Protein AF-A0A9D1F4N6-F1 (afdb_monomer_lite)

Secondary structure (DSSP, 8-state):
-----PPPPHHHHHHIIIIIT--B-S-HHHHHHHHHHH-HHHHHHHSHHHHBPTTSSSBPTT-BHHHHHHHHHHHH---

Structure (mmCIF, N/CA/C/O backbone):
data_AF-A0A9D1F4N6-F1
#
_entry.id   AF-A0A9D1F4N6-F1
#
loop_
_atom_site.group_PDB
_atom_site.id
_atom_site.type_symbol
_atom_site.label_atom_id
_atom_site.label_alt_id
_atom_site.label_comp_id
_atom_site.label_asym_id
_atom_site.label_entity_id
_atom_site.label_seq_id
_atom_site.pdbx_PDB_ins_code
_atom_site.Cartn_x
_atom_site.Cartn_y
_atom_site.Cartn_z
_atom_site.occupancy
_atom_site.B_iso_or_equiv
_atom_site.auth_seq_id
_atom_site.auth_comp_id
_atom_site.auth_asym_id
_atom_site.auth_atom_id
_atom_site.pdbx_PDB_model_num
ATOM 1 N N . MET A 1 1 ? 11.338 27.064 0.634 1.00 40.22 1 MET A N 1
ATOM 2 C CA . MET A 1 1 ? 9.963 26.542 0.473 1.00 40.22 1 MET A CA 1
ATOM 3 C C . MET A 1 1 ? 10.007 25.056 0.799 1.00 40.22 1 MET A C 1
ATOM 5 O O . MET A 1 1 ? 10.391 24.265 -0.052 1.00 40.22 1 MET A O 1
ATOM 9 N N . ALA A 1 2 ? 9.774 24.684 2.061 1.00 45.75 2 ALA A N 1
ATOM 10 C CA . ALA A 1 2 ? 9.767 23.278 2.457 1.00 45.75 2 ALA A CA 1
ATOM 11 C C . ALA A 1 2 ? 8.519 22.638 1.846 1.00 45.75 2 ALA A C 1
ATOM 13 O O . ALA A 1 2 ? 7.411 22.907 2.299 1.00 45.75 2 ALA A O 1
ATOM 14 N N . GLY A 1 3 ? 8.693 21.884 0.758 1.00 45.25 3 GLY A N 1
ATOM 15 C CA . GLY A 1 3 ? 7.602 21.156 0.123 1.00 45.25 3 GLY A CA 1
ATOM 16 C C . GLY A 1 3 ? 6.963 20.244 1.160 1.00 45.25 3 GLY A C 1
ATOM 17 O O . GLY A 1 3 ? 7.587 19.284 1.613 1.00 45.25 3 GLY A O 1
ATOM 18 N N . SER A 1 4 ? 5.742 20.574 1.568 1.00 52.94 4 SER A N 1
ATOM 19 C CA . SER A 1 4 ? 4.898 19.702 2.365 1.00 52.94 4 SER A CA 1
ATOM 20 C C . SER A 1 4 ? 4.745 18.408 1.574 1.00 52.94 4 SER A C 1
ATOM 22 O O . SER A 1 4 ? 4.049 18.356 0.563 1.00 52.94 4 SER A O 1
ATOM 24 N N . LYS A 1 5 ? 5.452 17.353 1.995 1.00 55.94 5 LYS A N 1
ATOM 25 C CA . LYS A 1 5 ? 5.194 15.989 1.532 1.00 55.94 5 LYS A CA 1
ATOM 26 C C . LYS A 1 5 ? 3.784 15.660 2.008 1.00 55.94 5 LYS A C 1
ATOM 28 O O . LYS A 1 5 ? 3.599 15.195 3.127 1.00 55.94 5 LYS A O 1
ATOM 33 N N . GLN A 1 6 ? 2.785 16.011 1.204 1.00 63.69 6 GLN A N 1
ATOM 34 C CA . GLN A 1 6 ? 1.409 15.668 1.501 1.00 63.69 6 GLN A CA 1
ATOM 35 C C . GLN A 1 6 ? 1.336 14.148 1.510 1.00 63.69 6 GLN A C 1
ATOM 37 O O . GLN A 1 6 ? 1.677 13.483 0.528 1.00 63.69 6 GLN A O 1
ATOM 42 N N . PHE A 1 7 ? 0.967 13.599 2.661 1.00 70.00 7 PHE A N 1
ATOM 43 C CA . PHE A 1 7 ? 0.640 12.193 2.754 1.00 70.00 7 PHE A CA 1
ATOM 44 C C . PHE A 1 7 ? -0.599 11.970 1.892 1.00 70.00 7 PHE A C 1
ATOM 46 O O . PHE A 1 7 ? -1.615 12.638 2.078 1.00 70.00 7 PHE A O 1
ATOM 53 N N . LEU A 1 8 ? -0.484 11.069 0.918 1.00 81.44 8 LEU A N 1
ATOM 54 C CA . LEU A 1 8 ? -1.631 10.618 0.140 1.00 81.44 8 LEU A CA 1
ATOM 55 C C . LEU A 1 8 ? -2.660 10.025 1.106 1.00 81.44 8 LEU A C 1
ATOM 57 O O . LEU A 1 8 ? -2.278 9.288 2.023 1.00 81.44 8 LEU A O 1
ATOM 61 N N . THR A 1 9 ? -3.940 10.325 0.898 1.00 88.50 9 THR A N 1
ATOM 62 C CA . THR A 1 9 ? -5.027 9.682 1.652 1.00 88.50 9 THR A CA 1
ATOM 63 C C . THR A 1 9 ? -5.065 8.180 1.359 1.00 88.50 9 THR A C 1
ATOM 65 O O . THR A 1 9 ? -4.495 7.731 0.365 1.00 88.50 9 THR A O 1
ATOM 68 N N . PHE A 1 10 ? -5.731 7.380 2.195 1.00 88.12 10 PHE A N 1
ATOM 69 C CA . PHE A 1 10 ? -5.817 5.927 1.983 1.00 88.12 10 PHE A CA 1
ATOM 70 C C . PHE A 1 10 ? -6.368 5.582 0.597 1.00 88.12 10 PHE A C 1
ATOM 72 O O . PHE A 1 10 ? -5.728 4.845 -0.147 1.00 88.12 10 PHE A O 1
ATOM 79 N N . THR A 1 11 ? -7.453 6.229 0.185 1.00 88.62 11 THR A N 1
ATOM 80 C CA . THR A 1 11 ? -8.039 6.063 -1.149 1.00 88.62 11 THR A CA 1
ATOM 81 C C . THR A 1 11 ? -7.054 6.424 -2.266 1.00 88.62 11 THR A C 1
ATOM 83 O O . THR A 1 11 ? -6.918 5.696 -3.246 1.00 88.62 11 THR A O 1
ATOM 86 N N . GLN A 1 12 ? -6.291 7.513 -2.109 1.00 89.88 12 GLN A N 1
ATOM 87 C CA . GLN A 1 12 ? -5.252 7.891 -3.075 1.00 89.88 12 GLN A CA 1
ATOM 88 C C . GLN A 1 12 ? -4.091 6.894 -3.109 1.00 89.88 12 GLN A C 1
ATOM 90 O O . GLN A 1 12 ? -3.486 6.683 -4.158 1.00 89.88 12 GLN A O 1
ATOM 95 N N . GLN A 1 13 ? -3.755 6.277 -1.977 1.00 88.38 13 GLN A N 1
ATOM 96 C CA . GLN A 1 13 ? -2.752 5.219 -1.927 1.00 88.38 13 GLN A CA 1
ATOM 97 C C . GLN A 1 13 ? -3.240 3.977 -2.675 1.00 88.38 13 GLN A C 1
ATOM 99 O O . GLN A 1 13 ? -2.465 3.414 -3.443 1.00 88.38 13 GLN A O 1
ATOM 104 N N . VAL A 1 14 ? -4.507 3.584 -2.507 1.00 89.88 14 VAL A N 1
ATOM 105 C CA . VAL A 1 14 ? -5.131 2.485 -3.265 1.00 89.88 14 VAL A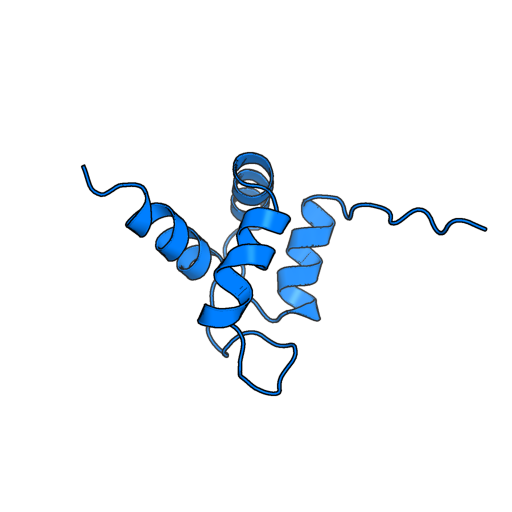 CA 1
ATOM 106 C C . VAL A 1 14 ? -5.066 2.759 -4.765 1.00 89.88 14 VAL A C 1
ATOM 108 O O . VAL A 1 14 ? -4.553 1.933 -5.523 1.00 89.88 14 VAL A O 1
ATOM 111 N N . ASP A 1 15 ? -5.468 3.955 -5.189 1.00 89.88 15 ASP A N 1
ATOM 112 C CA . ASP A 1 15 ? -5.395 4.354 -6.594 1.00 89.88 15 ASP A CA 1
ATOM 113 C C . ASP A 1 15 ? -3.951 4.325 -7.126 1.00 89.88 15 ASP A C 1
ATOM 115 O O . ASP A 1 15 ? -3.670 3.767 -8.188 1.00 89.88 15 ASP A O 1
ATOM 119 N N . TYR A 1 16 ? -2.991 4.819 -6.341 1.00 87.69 16 TYR A N 1
ATOM 120 C CA . TYR A 1 16 ? -1.574 4.789 -6.695 1.00 87.69 16 TYR A CA 1
ATOM 121 C C . TYR A 1 16 ? -1.031 3.356 -6.834 1.00 87.69 16 TYR A C 1
ATOM 123 O O . TYR A 1 16 ? -0.252 3.058 -7.746 1.00 87.69 16 TYR A O 1
ATOM 131 N N . LEU A 1 17 ? -1.448 2.440 -5.957 1.00 86.44 17 LEU A N 1
ATOM 132 C CA . LEU A 1 17 ? -1.097 1.021 -6.043 1.00 86.44 17 LEU A CA 1
ATOM 133 C C . LEU A 1 17 ? -1.641 0.397 -7.338 1.00 86.44 17 LEU A C 1
ATOM 135 O O . LEU A 1 17 ? -0.925 -0.334 -8.025 1.00 86.44 17 LEU A O 1
ATOM 139 N N . LYS A 1 18 ? -2.868 0.745 -7.714 1.00 88.06 18 LYS A N 1
ATOM 140 C CA . LYS A 1 18 ? -3.533 0.223 -8.907 1.00 88.06 18 LYS A CA 1
ATOM 141 C C . LYS A 1 18 ? -2.951 0.807 -10.196 1.00 88.06 18 LYS A C 1
ATOM 143 O O . LYS A 1 18 ? -2.419 0.071 -11.025 1.00 88.06 18 LYS A O 1
ATOM 148 N N . ASN A 1 19 ? -2.974 2.130 -10.335 1.00 86.62 19 ASN A N 1
ATOM 149 C CA . ASN A 1 19 ? -2.635 2.830 -11.575 1.00 86.62 19 ASN A CA 1
ATOM 150 C C . ASN A 1 19 ? -1.128 3.022 -11.775 1.00 86.62 19 ASN A C 1
ATOM 152 O O . ASN A 1 19 ? -0.632 2.915 -12.895 1.00 86.62 19 ASN A O 1
ATOM 156 N N . VAL A 1 20 ? -0.371 3.296 -10.706 1.00 85.00 20 VAL A N 1
ATOM 157 C CA . VAL A 1 20 ? 1.069 3.595 -10.823 1.00 85.00 20 VAL A CA 1
ATOM 158 C C . VAL A 1 20 ? 1.918 2.351 -10.610 1.00 85.00 20 VAL A C 1
ATOM 160 O O . VAL A 1 20 ? 2.894 2.124 -11.331 1.00 85.00 20 VAL A O 1
ATOM 163 N N . LYS A 1 21 ? 1.579 1.538 -9.605 1.00 82.12 21 LYS A N 1
ATOM 164 C CA . LYS A 1 21 ? 2.347 0.332 -9.271 1.00 82.12 21 LYS A CA 1
ATOM 165 C C . LYS A 1 21 ? 1.918 -0.902 -10.057 1.00 82.12 21 LYS A C 1
ATOM 167 O O . LYS A 1 21 ? 2.747 -1.805 -10.199 1.00 82.12 21 LYS A O 1
ATOM 172 N N . GLY A 1 22 ? 0.705 -0.900 -10.613 1.00 84.44 22 GLY A N 1
ATOM 173 C CA . GLY A 1 22 ? 0.152 -2.022 -11.370 1.0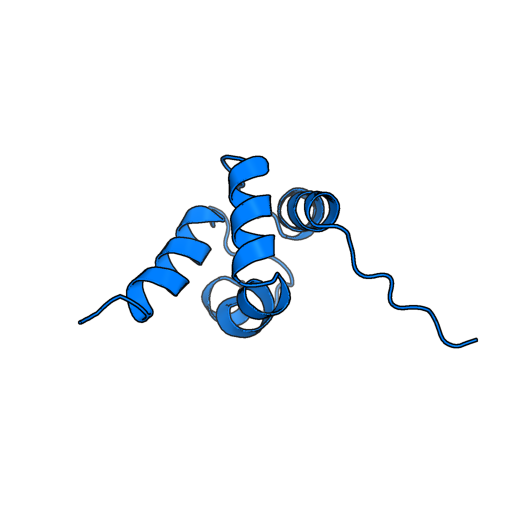0 84.44 22 GLY A CA 1
ATOM 174 C C . GLY A 1 22 ? -0.206 -3.212 -10.483 1.00 84.44 22 GLY A C 1
ATOM 175 O O . GLY A 1 22 ? -0.121 -4.350 -10.937 1.00 84.44 22 GLY A O 1
ATOM 176 N N . ILE A 1 23 ? -0.523 -2.964 -9.210 1.00 87.44 23 ILE A N 1
ATOM 177 C CA . ILE A 1 23 ? -0.964 -3.998 -8.273 1.00 87.44 23 ILE A CA 1
ATOM 178 C C . ILE A 1 23 ? -2.452 -4.235 -8.495 1.00 87.44 23 ILE A C 1
ATOM 180 O O . ILE A 1 23 ? -3.243 -3.293 -8.561 1.00 87.44 23 ILE A O 1
ATOM 184 N N . THR A 1 24 ? -2.838 -5.504 -8.578 1.00 90.06 24 THR A N 1
ATOM 185 C CA . THR A 1 24 ? -4.249 -5.868 -8.700 1.00 90.06 24 THR A CA 1
ATOM 186 C C . THR A 1 24 ? -4.921 -5.718 -7.341 1.00 90.06 24 THR A C 1
ATOM 188 O O . THR A 1 24 ? -4.512 -6.340 -6.359 1.00 90.06 24 THR A O 1
ATOM 191 N N . ILE A 1 25 ? -5.941 -4.866 -7.278 1.00 89.56 25 ILE A N 1
ATOM 192 C CA . ILE A 1 25 ? -6.723 -4.614 -6.068 1.00 89.56 25 ILE A CA 1
ATOM 193 C C . ILE A 1 25 ? -8.111 -5.197 -6.281 1.00 89.56 25 ILE A C 1
ATOM 195 O O . ILE A 1 25 ? -8.832 -4.765 -7.178 1.00 89.56 25 ILE A O 1
ATOM 199 N N . SER A 1 26 ? -8.456 -6.196 -5.470 1.00 86.56 26 SER A N 1
ATOM 200 C CA . SER A 1 26 ? -9.749 -6.881 -5.548 1.00 86.56 26 SER A CA 1
ATOM 201 C C . SER A 1 26 ? -10.866 -6.110 -4.845 1.00 86.56 26 SER A C 1
ATOM 203 O O . SER A 1 26 ? -12.015 -6.190 -5.259 1.00 86.56 26 SER A O 1
ATOM 205 N N . SER A 1 27 ? -10.541 -5.385 -3.772 1.00 89.94 27 SER A N 1
ATOM 206 C CA . SER A 1 27 ? -11.494 -4.569 -3.021 1.00 89.94 27 SER A CA 1
ATOM 207 C C . SER A 1 27 ? -10.784 -3.352 -2.447 1.00 89.94 27 SER A C 1
ATOM 209 O O . SER A 1 27 ? -9.921 -3.487 -1.578 1.00 89.94 27 SER A O 1
ATOM 211 N N . ASP A 1 28 ? -11.154 -2.171 -2.937 1.00 89.94 28 ASP A N 1
ATOM 212 C CA . ASP A 1 28 ? -10.600 -0.896 -2.489 1.00 89.94 28 ASP A CA 1
ATOM 213 C C . ASP A 1 28 ? -10.842 -0.690 -0.984 1.00 89.94 28 ASP A C 1
ATOM 215 O O . ASP A 1 28 ? -9.897 -0.380 -0.267 1.00 89.94 28 ASP A O 1
ATOM 219 N N . GLN A 1 29 ? -12.043 -1.003 -0.476 1.00 90.00 29 GLN A N 1
ATOM 220 C CA . GLN A 1 29 ? -12.362 -0.892 0.957 1.00 90.00 29 GLN A CA 1
ATOM 221 C C . GLN A 1 29 ? -11.477 -1.780 1.832 1.00 90.00 29 GLN A C 1
ATOM 223 O O . GLN A 1 29 ? -10.999 -1.351 2.881 1.00 90.00 29 GLN A O 1
ATOM 228 N N . PHE A 1 30 ? -11.243 -3.023 1.403 1.00 88.44 30 PHE A N 1
ATOM 229 C CA . PHE A 1 30 ? -10.352 -3.925 2.125 1.00 88.44 30 PHE A CA 1
ATOM 230 C C . PHE A 1 30 ? -8.920 -3.390 2.110 1.00 88.44 30 PHE A C 1
ATOM 232 O O . PHE A 1 30 ? -8.268 -3.334 3.146 1.00 88.44 30 PHE A O 1
ATOM 239 N N . THR A 1 31 ? -8.432 -2.952 0.949 1.00 89.44 31 THR A N 1
ATOM 240 C CA . THR A 1 31 ? -7.103 -2.351 0.841 1.00 89.44 31 THR A CA 1
ATOM 241 C C . THR A 1 31 ? -6.971 -1.123 1.735 1.00 89.44 31 THR A C 1
ATOM 243 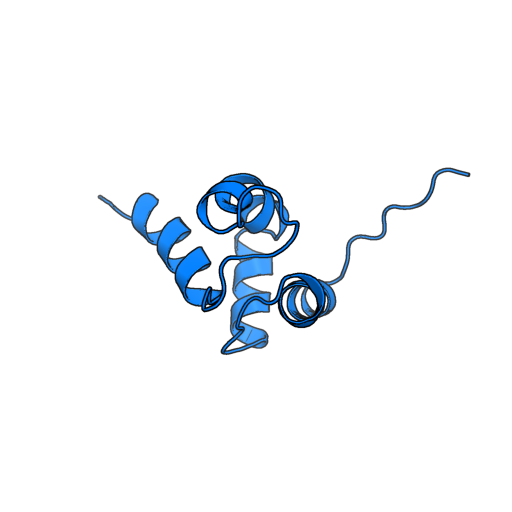O O . THR A 1 31 ? -5.959 -0.999 2.418 1.00 89.44 31 THR A O 1
ATOM 246 N N . GLU A 1 32 ? -7.975 -0.251 1.789 1.00 91.62 32 GLU A N 1
ATOM 247 C CA . GLU A 1 32 ? -7.984 0.905 2.685 1.00 91.62 32 GLU A CA 1
ATOM 248 C C . GLU A 1 32 ? -7.920 0.498 4.161 1.00 91.62 32 GLU A C 1
ATOM 250 O O . GLU A 1 32 ? -7.075 1.028 4.880 1.00 91.62 32 GLU A O 1
ATOM 255 N N . ASP A 1 33 ? -8.729 -0.468 4.607 1.00 90.44 33 ASP A N 1
ATOM 256 C CA . ASP A 1 33 ? -8.703 -0.978 5.989 1.00 90.44 33 ASP A CA 1
ATOM 257 C C . ASP A 1 33 ? -7.328 -1.573 6.344 1.00 90.44 33 ASP A C 1
ATOM 259 O O . ASP A 1 33 ? -6.754 -1.265 7.389 1.00 90.44 33 ASP A O 1
ATOM 263 N N . ILE A 1 34 ? -6.721 -2.342 5.437 1.00 86.50 34 ILE A N 1
ATOM 264 C CA . ILE A 1 34 ? -5.372 -2.884 5.638 1.00 86.50 34 ILE A CA 1
ATOM 265 C C . ILE A 1 34 ? -4.320 -1.765 5.689 1.00 86.50 34 ILE A C 1
ATOM 267 O O . ILE A 1 34 ? -3.440 -1.773 6.555 1.00 86.50 34 ILE A O 1
ATOM 271 N N . LEU A 1 35 ? -4.398 -0.777 4.792 1.00 87.94 35 LEU A N 1
ATOM 272 C CA . LEU A 1 35 ? -3.503 0.381 4.811 1.00 87.94 35 LEU A CA 1
ATOM 273 C C . LEU A 1 35 ? -3.679 1.214 6.087 1.00 87.94 35 LEU A C 1
ATOM 275 O O . LEU A 1 35 ? -2.689 1.757 6.572 1.00 87.94 35 LEU A O 1
ATOM 279 N N . GLN A 1 36 ? -4.888 1.283 6.648 1.00 88.50 36 GLN A N 1
ATOM 280 C CA . GLN A 1 36 ? -5.161 1.909 7.944 1.00 88.50 36 GLN A CA 1
ATOM 281 C C . GLN A 1 36 ? -4.578 1.105 9.110 1.00 88.50 36 GLN A C 1
ATOM 283 O O . GLN A 1 36 ? -4.008 1.695 10.025 1.00 88.50 36 GLN A O 1
ATOM 288 N N . ARG A 1 37 ? -4.676 -0.230 9.073 1.00 85.94 37 ARG A N 1
ATOM 289 C CA . ARG A 1 37 ? -4.197 -1.114 10.148 1.00 85.94 37 ARG A CA 1
ATOM 290 C C . ARG A 1 37 ? -2.677 -1.217 10.226 1.00 85.94 37 ARG A C 1
ATOM 292 O O . ARG A 1 37 ? -2.122 -1.096 11.311 1.00 85.94 37 ARG A O 1
ATOM 299 N N . ILE A 1 38 ? -2.002 -1.485 9.105 1.00 83.75 38 ILE A N 1
ATOM 300 C CA . ILE A 1 38 ? -0.537 -1.676 9.091 1.00 83.75 38 ILE A CA 1
ATOM 301 C C . ILE A 1 38 ? 0.203 -0.379 8.745 1.00 83.75 38 ILE A C 1
ATOM 303 O O . ILE A 1 38 ? 1.344 -0.171 9.156 1.00 83.75 38 ILE A O 1
ATOM 307 N N . GLY A 1 39 ? -0.408 0.473 7.921 1.00 83.88 39 GLY A N 1
ATOM 308 C CA . GLY A 1 39 ? 0.258 1.607 7.292 1.00 83.88 39 GLY A CA 1
ATOM 309 C C . GLY A 1 39 ? 0.889 1.264 5.938 1.00 83.88 39 GLY A C 1
ATOM 310 O O . GLY A 1 39 ? 1.636 0.294 5.784 1.00 83.88 39 GLY A O 1
ATOM 311 N N . TYR A 1 40 ? 0.677 2.139 4.952 1.00 83.12 40 TYR A N 1
ATOM 312 C CA . TYR A 1 40 ? 1.284 2.049 3.616 1.00 83.12 40 TYR A CA 1
ATOM 313 C C . TYR A 1 40 ? 2.805 1.880 3.642 1.00 83.12 40 TYR A C 1
ATOM 315 O O . TYR A 1 40 ? 3.360 1.122 2.853 1.00 83.12 40 TYR A O 1
ATOM 323 N N . PHE A 1 41 ? 3.495 2.565 4.557 1.00 77.75 41 PHE A N 1
ATOM 324 C CA . PHE A 1 41 ? 4.951 2.483 4.665 1.00 77.75 41 PHE A CA 1
ATOM 325 C C . PHE A 1 41 ? 5.443 1.121 5.153 1.00 77.75 41 PHE A C 1
ATOM 327 O O . PHE A 1 41 ? 6.491 0.682 4.693 1.00 77.75 41 PHE A O 1
ATOM 334 N N . ALA A 1 42 ? 4.711 0.430 6.029 1.00 79.50 42 ALA A N 1
ATOM 335 C CA . ALA A 1 42 ? 5.087 -0.918 6.453 1.00 79.50 42 ALA A CA 1
ATOM 336 C C . ALA A 1 42 ? 4.945 -1.904 5.283 1.00 79.50 42 ALA A C 1
ATOM 338 O O . ALA A 1 42 ? 5.863 -2.668 4.978 1.00 79.50 42 ALA A O 1
ATOM 339 N N . LEU A 1 43 ? 3.830 -1.792 4.559 1.00 78.44 43 LEU A N 1
ATOM 340 C CA . LEU A 1 43 ? 3.494 -2.605 3.391 1.00 78.44 43 LEU A CA 1
ATOM 341 C C . LEU A 1 43 ? 4.483 -2.389 2.231 1.00 78.44 43 LEU A C 1
ATOM 343 O O . LEU A 1 43 ? 5.065 -3.330 1.697 1.00 78.44 43 LEU A O 1
ATOM 347 N N . MET A 1 44 ? 4.729 -1.130 1.869 1.00 75.06 44 MET A N 1
ATOM 348 C CA . MET A 1 44 ? 5.543 -0.752 0.709 1.00 75.06 44 MET A CA 1
ATOM 349 C C . MET A 1 44 ? 7.017 -0.528 1.044 1.00 75.06 44 MET A C 1
ATOM 351 O O . MET A 1 44 ? 7.843 -0.425 0.144 1.00 75.06 44 MET A O 1
ATOM 355 N N . GLY A 1 45 ? 7.374 -0.404 2.317 1.00 71.06 45 GLY A N 1
ATOM 356 C CA . GLY A 1 45 ? 8.754 -0.225 2.758 1.00 71.06 45 GLY A CA 1
ATOM 357 C C . GLY A 1 45 ? 9.482 -1.556 2.862 1.00 71.06 45 GLY A C 1
ATOM 358 O O . GLY A 1 45 ? 10.518 -1.720 2.219 1.00 71.06 45 GLY A O 1
ATOM 359 N N . GLY A 1 46 ? 8.917 -2.496 3.626 1.00 71.00 46 GLY A N 1
ATOM 360 C CA . GLY A 1 46 ? 9.548 -3.787 3.918 1.00 71.00 46 GLY A CA 1
ATOM 361 C C . GLY A 1 46 ? 9.417 -4.806 2.789 1.00 71.00 46 GLY A C 1
ATOM 362 O O . GLY A 1 46 ? 10.365 -5.517 2.481 1.00 71.00 46 GLY A O 1
ATOM 363 N N . TYR A 1 47 ? 8.268 -4.834 2.110 1.00 71.44 47 TYR A N 1
ATOM 364 C CA . TYR A 1 47 ? 7.942 -5.913 1.169 1.00 71.44 47 TYR A CA 1
ATOM 365 C C . TYR A 1 47 ? 8.103 -5.513 -0.298 1.00 71.44 47 TYR A C 1
ATOM 367 O O . TYR A 1 47 ? 7.925 -6.346 -1.188 1.00 71.44 47 TYR A O 1
ATOM 375 N N . LYS A 1 48 ? 8.499 -4.261 -0.587 1.00 68.81 48 LYS A N 1
ATOM 376 C CA . LYS A 1 48 ? 8.727 -3.824 -1.974 1.00 68.81 48 LYS A CA 1
ATOM 377 C C . LYS A 1 48 ? 9.719 -4.723 -2.696 1.00 68.81 48 LYS A C 1
ATOM 379 O O . LYS A 1 48 ? 9.499 -4.983 -3.862 1.00 68.81 48 LYS A O 1
ATOM 384 N N . GLU A 1 49 ? 10.784 -5.202 -2.060 1.00 70.31 49 GLU A N 1
ATOM 385 C CA . GLU A 1 49 ? 11.834 -5.946 -2.772 1.00 70.31 49 GLU A CA 1
ATOM 386 C C . GLU A 1 49 ? 11.409 -7.367 -3.156 1.00 70.31 49 GLU A C 1
ATOM 388 O O . GLU A 1 49 ? 11.842 -7.868 -4.188 1.00 70.31 49 GLU A O 1
ATOM 393 N N . LEU A 1 50 ? 10.485 -7.977 -2.408 1.00 75.25 50 LEU A N 1
ATOM 394 C CA . LEU A 1 50 ? 9.981 -9.323 -2.700 1.00 75.25 50 LEU A CA 1
ATOM 395 C C . LEU A 1 50 ? 9.080 -9.346 -3.946 1.00 75.25 50 LEU A C 1
ATOM 397 O O . LEU A 1 50 ? 9.137 -10.270 -4.769 1.00 75.25 50 LEU A O 1
ATOM 401 N N . PHE A 1 51 ? 8.265 -8.300 -4.104 1.00 76.19 51 PHE A N 1
ATOM 402 C CA . PHE A 1 51 ? 7.256 -8.205 -5.161 1.00 76.19 51 PHE A CA 1
ATOM 403 C C . PHE A 1 51 ? 7.630 -7.252 -6.301 1.00 76.19 51 PHE A C 1
ATOM 405 O O . PHE A 1 51 ? 6.950 -7.224 -7.325 1.00 76.19 51 PHE A O 1
ATOM 412 N N . ARG A 1 52 ? 8.705 -6.472 -6.172 1.00 79.88 52 ARG A N 1
ATOM 413 C CA . ARG A 1 52 ? 9.194 -5.581 -7.229 1.00 79.88 52 ARG A CA 1
ATOM 414 C C . ARG A 1 52 ? 10.045 -6.347 -8.229 1.00 79.88 52 ARG A C 1
ATOM 416 O O . ARG A 1 52 ? 10.837 -7.214 -7.872 1.00 79.88 52 ARG A O 1
ATOM 423 N N . VAL A 1 53 ? 9.902 -5.990 -9.500 1.00 75.88 53 VAL A N 1
ATOM 424 C CA . VAL A 1 53 ? 10.770 -6.520 -10.553 1.00 75.88 53 VAL A CA 1
ATOM 425 C C . VAL A 1 53 ? 12.128 -5.810 -10.466 1.00 75.88 53 VAL A C 1
ATOM 427 O O . VAL A 1 53 ? 12.152 -4.570 -10.469 1.00 75.88 53 VAL A O 1
ATOM 430 N N . PRO A 1 54 ? 13.256 -6.543 -10.384 1.00 71.25 54 PRO A N 1
ATOM 431 C CA . PRO A 1 54 ? 14.581 -5.934 -10.400 1.00 71.25 54 PRO A CA 1
ATOM 432 C C . PRO A 1 54 ? 14.745 -5.072 -11.658 1.00 71.25 54 PRO A C 1
ATOM 434 O O . PRO A 1 54 ? 14.200 -5.383 -12.714 1.00 71.25 54 PRO A O 1
ATOM 437 N N . PHE A 1 55 ? 15.436 -3.939 -11.524 1.00 70.44 55 PHE A N 1
ATOM 438 C CA . PHE A 1 55 ? 15.605 -2.931 -12.584 1.00 70.44 55 PHE A CA 1
ATOM 439 C C . PHE A 1 55 ? 14.321 -2.213 -13.053 1.00 70.44 55 PHE A C 1
ATOM 441 O O . PHE A 1 55 ? 14.403 -1.304 -13.874 1.00 70.44 55 PHE A O 1
ATOM 448 N N . SER A 1 56 ? 13.148 -2.512 -12.481 1.00 71.19 56 SER A N 1
ATOM 449 C CA . SER A 1 56 ? 11.899 -1.790 -12.756 1.00 71.19 56 SE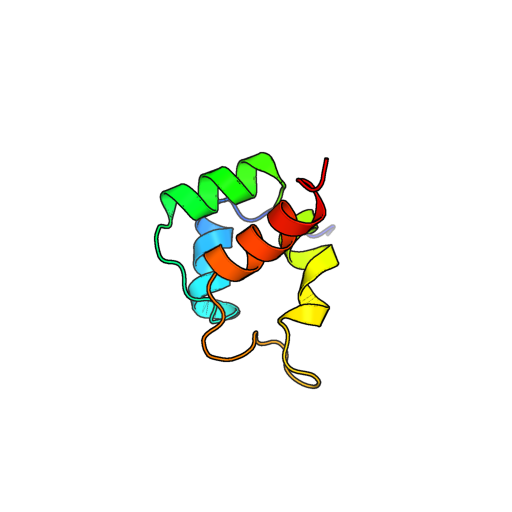R A CA 1
ATOM 450 C C . SER A 1 56 ? 11.382 -1.055 -11.517 1.00 71.19 56 SER A C 1
ATOM 452 O O . SER A 1 56 ? 11.752 -1.354 -10.383 1.00 71.19 56 SER A O 1
ATOM 454 N N . LYS A 1 57 ? 10.520 -0.049 -11.694 1.00 70.06 57 LYS A N 1
ATOM 455 C CA . LYS A 1 57 ? 9.781 0.609 -10.588 1.00 70.06 57 LYS A CA 1
ATOM 456 C C . LYS A 1 57 ? 8.394 -0.010 -10.356 1.00 70.06 57 LYS A C 1
ATOM 458 O O . LYS A 1 57 ? 7.644 0.496 -9.516 1.00 70.06 57 LYS A O 1
ATOM 463 N N . LYS A 1 58 ? 8.079 -1.078 -11.095 1.00 73.38 58 LYS A N 1
ATOM 464 C CA . LYS A 1 58 ? 6.798 -1.787 -11.096 1.00 73.38 58 LYS A CA 1
ATOM 465 C C . LYS A 1 58 ? 6.867 -3.090 -10.301 1.00 73.38 58 LYS A C 1
ATOM 467 O O . LYS A 1 58 ? 7.946 -3.653 -10.091 1.00 73.38 58 LYS A O 1
ATOM 472 N N . TYR A 1 59 ? 5.699 -3.539 -9.866 1.00 82.56 59 TYR A N 1
ATOM 473 C CA . TYR A 1 59 ? 5.521 -4.832 -9.218 1.00 82.56 59 TYR A CA 1
ATOM 474 C C . TYR A 1 59 ? 5.457 -5.942 -10.269 1.00 82.56 59 TYR A C 1
ATOM 476 O O . TYR A 1 59 ? 5.237 -5.671 -11.453 1.00 82.56 59 TYR A O 1
ATOM 484 N N . LYS A 1 60 ? 5.725 -7.183 -9.851 1.00 83.06 60 LYS A N 1
ATOM 485 C CA . LYS A 1 60 ? 5.645 -8.355 -10.726 1.00 83.06 60 LYS A CA 1
ATOM 486 C C . LYS A 1 60 ? 4.235 -8.431 -11.334 1.00 83.06 60 LYS A C 1
ATOM 488 O O . LYS A 1 60 ? 3.259 -8.254 -10.599 1.00 83.06 60 LYS A O 1
ATOM 493 N N . PRO A 1 61 ? 4.106 -8.670 -12.648 1.00 79.31 61 PRO A N 1
ATOM 494 C CA . PRO A 1 61 ? 2.798 -8.815 -13.277 1.00 79.31 61 PRO A CA 1
ATOM 495 C C . PRO A 1 61 ? 2.032 -9.970 -12.619 1.00 79.31 61 PRO A C 1
ATOM 497 O O . PRO A 1 61 ? 2.612 -11.020 -12.357 1.00 79.31 61 PRO A O 1
ATOM 500 N N . GLY A 1 62 ? 0.753 -9.747 -12.311 1.00 81.19 62 GLY A N 1
ATOM 501 C CA . GLY A 1 62 ? -0.081 -10.691 -11.556 1.00 81.19 62 GLY A CA 1
ATOM 502 C C . GLY A 1 62 ? -0.051 -10.510 -10.035 1.00 81.19 62 GLY A C 1
ATOM 503 O O . GLY A 1 62 ? -0.864 -11.121 -9.352 1.00 81.19 62 GLY A O 1
ATOM 504 N N . THR A 1 63 ? 0.809 -9.634 -9.497 1.00 86.56 63 THR A N 1
ATOM 505 C CA . THR A 1 63 ? 0.834 -9.371 -8.050 1.00 86.56 63 THR A CA 1
ATOM 506 C C . THR A 1 63 ? -0.473 -8.727 -7.609 1.00 86.56 63 THR A C 1
ATOM 508 O O . THR A 1 63 ? -0.824 -7.628 -8.056 1.00 86.56 63 THR A O 1
ATOM 511 N N . SER A 1 64 ? -1.158 -9.389 -6.682 1.00 88.31 64 SER A N 1
ATOM 512 C CA . SER A 1 64 ? -2.367 -8.858 -6.057 1.00 88.31 64 SER A CA 1
ATOM 513 C C . SER A 1 64 ? -2.074 -8.295 -4.671 1.00 88.31 64 SER A C 1
ATOM 515 O O . SER A 1 64 ? -1.225 -8.813 -3.947 1.00 88.31 64 SER A O 1
ATOM 517 N N . PHE A 1 65 ? -2.797 -7.250 -4.268 1.00 87.31 65 PHE A N 1
ATOM 518 C CA . PHE A 1 65 ? -2.652 -6.667 -2.931 1.00 87.31 65 PHE A CA 1
ATOM 519 C C . PHE A 1 65 ? -2.866 -7.715 -1.830 1.00 87.31 65 PHE A C 1
ATOM 521 O O . PHE A 1 65 ? -2.127 -7.751 -0.851 1.00 87.31 65 PHE A O 1
ATOM 528 N N . ASP A 1 66 ? -3.833 -8.609 -2.039 1.00 86.44 66 ASP A N 1
ATOM 529 C CA . ASP A 1 66 ? -4.132 -9.717 -1.136 1.00 86.44 66 ASP A CA 1
ATOM 530 C C . ASP A 1 66 ? -2.950 -10.685 -0.966 1.00 86.44 66 ASP A C 1
ATOM 532 O O . ASP A 1 66 ? -2.699 -11.141 0.142 1.00 86.44 66 ASP A O 1
ATOM 536 N N . GLU A 1 67 ? -2.161 -10.950 -2.014 1.00 86.00 67 GLU A N 1
ATOM 537 C CA . GLU A 1 67 ? -0.955 -11.782 -1.894 1.00 86.00 67 GLU A CA 1
ATOM 538 C C . GLU A 1 67 ? 0.131 -11.098 -1.068 1.00 86.00 67 GLU A C 1
ATOM 540 O O . GLU A 1 67 ? 0.771 -11.738 -0.232 1.00 86.00 67 GLU A O 1
ATOM 545 N N . ILE A 1 68 ? 0.316 -9.788 -1.266 1.00 84.19 68 ILE A N 1
ATOM 546 C CA . ILE A 1 68 ? 1.260 -9.004 -0.467 1.00 84.19 68 ILE A CA 1
ATOM 547 C C . ILE A 1 68 ? 0.818 -9.038 1.001 1.00 84.19 68 ILE A C 1
ATOM 549 O O . ILE A 1 68 ? 1.618 -9.353 1.879 1.00 84.19 68 ILE A O 1
ATOM 553 N N . TRP A 1 69 ? -0.463 -8.791 1.275 1.00 84.06 69 TRP A N 1
ATOM 554 C CA . TRP A 1 69 ? -1.028 -8.839 2.624 1.00 84.06 69 TRP A CA 1
ATOM 555 C C . TRP A 1 69 ? -0.934 -10.228 3.269 1.00 84.06 69 TRP A C 1
ATOM 557 O O . TRP A 1 69 ? -0.502 -10.355 4.418 1.00 84.06 69 TRP A O 1
ATOM 567 N N . LYS A 1 70 ? -1.278 -11.285 2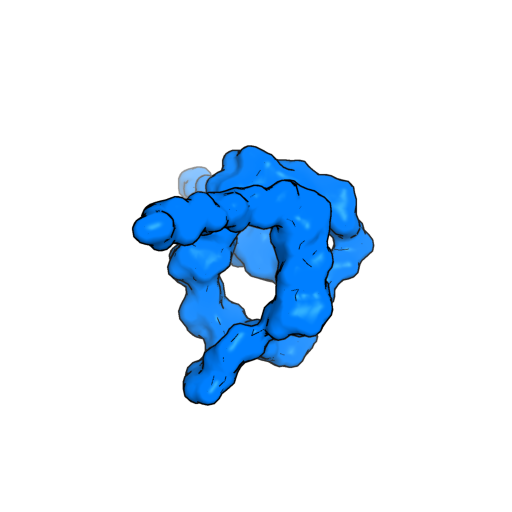.529 1.00 84.00 70 LYS A N 1
ATOM 568 C CA . LYS A 1 70 ? -1.127 -12.676 2.972 1.00 84.00 70 LYS A CA 1
ATOM 569 C C . LYS A 1 70 ? 0.320 -13.004 3.285 1.00 84.00 70 LYS A C 1
ATOM 571 O O . LYS A 1 70 ? 0.576 -13.686 4.266 1.00 84.00 70 LYS A O 1
ATOM 576 N N . SER A 1 71 ? 1.270 -12.505 2.497 1.00 80.25 71 SER A N 1
ATOM 577 C CA . SER A 1 71 ? 2.688 -12.683 2.796 1.00 80.25 71 SER A CA 1
ATOM 578 C C . SER A 1 71 ? 3.043 -12.046 4.135 1.00 80.25 71 SER A C 1
ATOM 580 O O . SER A 1 71 ? 3.714 -12.687 4.927 1.00 80.25 71 SER A O 1
ATOM 582 N N . ILE A 1 72 ? 2.569 -10.833 4.423 1.00 78.00 72 ILE A N 1
ATOM 583 C CA . ILE A 1 72 ? 2.844 -10.143 5.695 1.00 78.00 72 ILE A CA 1
ATOM 584 C C . ILE A 1 72 ? 2.250 -10.922 6.872 1.00 78.00 72 ILE A C 1
ATOM 586 O O . ILE A 1 72 ? 2.953 -11.243 7.827 1.00 78.00 72 ILE A O 1
ATOM 590 N N . THR A 1 73 ? 0.966 -11.268 6.781 1.00 77.12 73 THR A N 1
ATOM 591 C CA . THR A 1 73 ? 0.240 -11.955 7.861 1.00 77.12 73 THR A CA 1
ATOM 592 C C . THR A 1 73 ? 0.713 -13.383 8.097 1.00 77.12 73 THR A C 1
ATOM 594 O O . THR A 1 73 ? 0.742 -13.838 9.239 1.00 77.12 73 THR A O 1
ATOM 597 N N . ARG A 1 74 ? 1.127 -14.094 7.043 1.00 70.38 74 ARG A N 1
ATOM 598 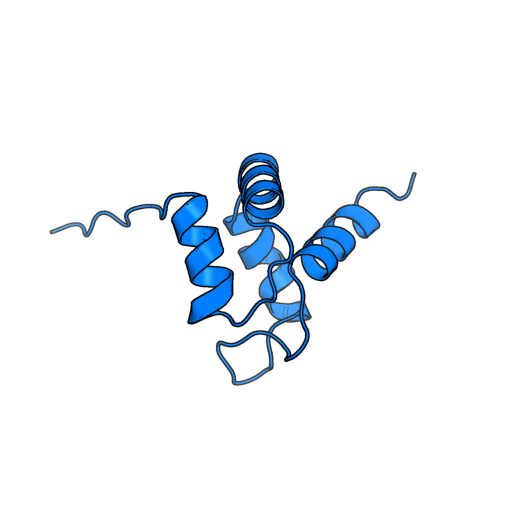C CA . ARG A 1 74 ? 1.611 -15.477 7.133 1.00 70.38 74 ARG A CA 1
ATOM 599 C C . ARG A 1 74 ? 2.925 -15.603 7.903 1.00 70.38 74 ARG A C 1
ATOM 601 O O . ARG A 1 74 ? 3.143 -16.646 8.507 1.00 70.38 74 ARG A O 1
ATOM 608 N N . TYR A 1 75 ? 3.767 -14.568 7.919 1.00 61.94 75 TYR A N 1
ATOM 609 C CA . TYR A 1 75 ? 4.986 -14.553 8.741 1.00 61.94 75 TYR A CA 1
ATOM 610 C C . TYR A 1 75 ? 4.741 -14.103 10.190 1.00 61.94 75 TYR A C 1
ATOM 612 O O . TYR A 1 75 ? 5.590 -14.346 11.040 1.00 61.94 75 TYR A O 1
ATOM 620 N N . THR A 1 76 ? 3.604 -13.468 10.496 1.00 60.31 76 THR A N 1
ATOM 621 C CA . THR A 1 76 ? 3.284 -12.978 11.852 1.00 60.31 76 THR A CA 1
ATOM 622 C C . THR A 1 76 ? 2.343 -13.890 12.646 1.00 60.31 76 THR A C 1
ATOM 624 O O . THR A 1 76 ? 2.130 -13.643 13.827 1.00 60.31 76 THR A O 1
ATOM 627 N N . LEU A 1 77 ? 1.753 -14.912 12.014 1.00 52.62 77 LEU A N 1
ATOM 628 C CA . LEU A 1 77 ? 0.767 -15.833 12.608 1.00 52.62 77 LEU A CA 1
ATOM 629 C C . LEU A 1 77 ? 1.252 -17.292 12.663 1.00 52.62 77 LEU A C 1
ATOM 631 O O . LEU A 1 77 ? 0.449 -18.223 12.619 1.00 52.62 77 LEU A O 1
ATOM 635 N N . THR A 1 78 ? 2.560 -17.515 12.760 1.00 45.25 78 THR A N 1
ATOM 636 C CA . THR A 1 78 ? 3.085 -18.793 13.258 1.00 45.25 78 THR A CA 1
ATOM 637 C C . THR A 1 78 ? 3.104 -18.740 14.790 1.00 45.25 78 THR A C 1
ATOM 639 O O . THR A 1 78 ? 3.821 -17.883 15.311 1.00 45.25 78 THR A O 1
ATOM 642 N N . PRO A 1 79 ? 2.298 -19.562 15.495 1.00 52.19 79 PRO A N 1
ATOM 643 C CA . PRO A 1 79 ? 2.325 -19.647 16.956 1.00 52.19 79 PRO A CA 1
ATOM 644 C C . PRO A 1 79 ? 3.661 -20.178 17.485 1.00 52.19 79 PRO A C 1
ATOM 646 O O . PRO A 1 79 ? 4.345 -20.918 16.739 1.00 52.19 79 PRO A O 1
#

Radius of gyration: 13.17 Å; chains: 1; bounding box: 28×46×30 Å

pLDDT: mean 78.23, std 12.46, range [40.22, 91.62]

Sequence (79 aa):
MAGSKQFLTFTQQVDYLKNVKGITISSDQFTEDILQRIGYFALMGGYKELFRVPFSKKYKPGTSFDEIWKSITRYTLTP

Foldseek 3Di:
DPPPPPDQQLLRVLVCCVPVQVAAEPDSVVSSVVCVVQNPCNLCVPCVVVQPDPPDPHGDHPHHPVVSVCVVVVVVPDD

Organism: NCBI:txid2840941